Protein AF-A0A5I4KB37-F1 (afdb_monomer_lite)

Foldseek 3Di:
DPDQVVVVVCVLVVNDDDDPNDPVRCVVCVVVVSDDDDPPVDDDDDDDDDDDDDDDPDDDPVRVVVVVVVVCCVVPPDDDDPPPPD

Sequence (86 aa):
SNNLLSVLNLVLEGKGINLMTPAWLATKYLKNNELEIILPEWRVPDLPIYLVWRHRQYYSPLFQRFLSFIEDKWNNRPQIDFLNDD

InterPro domains:
  IPR005119 LysR, substrate-binding [PF03466] (2-73)

Organism: NCBI:txid1151001

Structure (mmCIF, N/CA/C/O backbone):
data_AF-A0A5I4KB37-F1
#
_entry.id   AF-A0A5I4KB37-F1
#
loop_
_atom_site.group_PDB
_atom_site.id
_atom_site.type_symbol
_atom_site.label_atom_id
_atom_site.label_alt_id
_atom_site.label_comp_id
_atom_site.label_asym_id
_atom_site.label_entity_id
_atom_site.label_seq_id
_atom_site.pdbx_PDB_ins_code
_atom_site.Cartn_x
_atom_site.Cartn_y
_atom_site.Cartn_z
_atom_site.occupancy
_atom_site.B_iso_or_equiv
_atom_site.auth_seq_id
_atom_site.auth_comp_id
_atom_site.auth_asym_id
_atom_site.auth_atom_id
_atom_site.pdbx_PDB_model_num
ATOM 1 N N . SER A 1 1 ? -19.466 3.803 -6.241 1.00 70.06 1 SER A N 1
ATOM 2 C CA . SER A 1 1 ? -18.558 4.528 -7.158 1.00 70.06 1 SER A CA 1
ATOM 3 C C . SER A 1 1 ? -17.541 3.540 -7.716 1.00 70.06 1 SER A C 1
ATOM 5 O O . SER A 1 1 ? -17.263 2.562 -7.038 1.00 70.06 1 SER A O 1
ATOM 7 N N . ASN A 1 2 ? -17.011 3.754 -8.922 1.00 80.75 2 ASN A N 1
ATOM 8 C CA . ASN A 1 2 ? -15.946 2.930 -9.519 1.00 80.75 2 ASN A CA 1
ATOM 9 C C . ASN A 1 2 ? -14.529 3.467 -9.224 1.00 80.75 2 ASN A C 1
ATOM 11 O O . ASN A 1 2 ? -13.552 2.978 -9.785 1.00 80.75 2 ASN A O 1
ATOM 15 N N . ASN A 1 3 ? -14.414 4.476 -8.358 1.00 90.12 3 ASN A N 1
ATOM 16 C CA . ASN A 1 3 ? -13.153 5.056 -7.915 1.00 90.12 3 ASN A CA 1
ATOM 17 C C . ASN A 1 3 ? -12.939 4.783 -6.418 1.00 90.12 3 ASN A C 1
ATOM 19 O O . ASN A 1 3 ? -13.803 5.105 -5.601 1.00 90.12 3 ASN A O 1
ATOM 23 N N . LEU A 1 4 ? -11.773 4.228 -6.072 1.00 90.00 4 LEU A N 1
ATOM 24 C CA . LEU A 1 4 ? -11.410 3.863 -4.699 1.00 90.00 4 LEU A CA 1
ATOM 25 C C . LEU A 1 4 ? -11.508 5.047 -3.724 1.00 90.00 4 LEU A C 1
ATOM 27 O O . LEU A 1 4 ? -12.102 4.914 -2.657 1.00 90.00 4 LEU A O 1
ATOM 31 N N . LEU A 1 5 ? -10.960 6.206 -4.095 1.00 92.44 5 LEU A N 1
ATOM 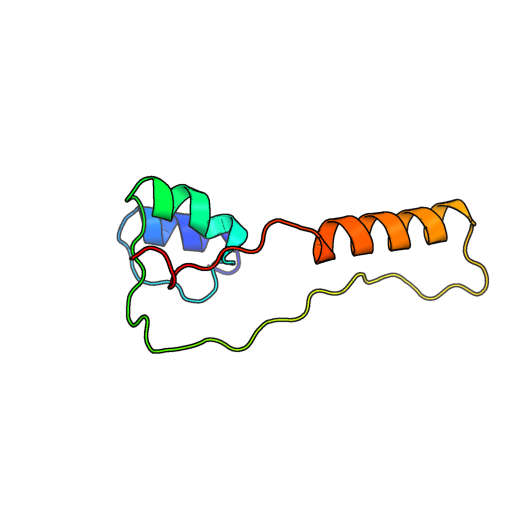32 C CA . LEU A 1 5 ? -10.933 7.384 -3.226 1.00 92.44 5 LEU A CA 1
ATOM 33 C C . LEU A 1 5 ? -12.332 7.964 -3.018 1.00 92.44 5 LEU A C 1
ATOM 35 O O . LEU A 1 5 ? -12.669 8.377 -1.915 1.00 92.44 5 LEU A O 1
ATOM 39 N N . SER A 1 6 ? -13.182 7.939 -4.048 1.00 93.50 6 SER A N 1
ATOM 40 C CA . SER A 1 6 ? -14.579 8.350 -3.896 1.00 93.50 6 SER A CA 1
ATOM 41 C C . SER A 1 6 ? -15.344 7.451 -2.924 1.00 93.50 6 SER A C 1
ATOM 43 O O . SER A 1 6 ? -16.146 7.954 -2.147 1.00 93.50 6 SER A O 1
ATOM 45 N N . VAL A 1 7 ? -15.118 6.131 -2.958 1.00 93.44 7 VAL A N 1
ATOM 46 C CA . VAL A 1 7 ? -15.751 5.209 -1.999 1.00 93.44 7 VAL A CA 1
ATOM 47 C C . VAL A 1 7 ? -15.226 5.460 -0.588 1.00 93.44 7 VAL A C 1
ATOM 49 O O . VAL A 1 7 ? -16.024 5.539 0.338 1.00 93.44 7 VAL A O 1
ATOM 52 N N . LEU A 1 8 ? -13.914 5.643 -0.425 1.00 94.12 8 LEU A N 1
ATOM 53 C CA . LEU A 1 8 ? -13.320 5.959 0.873 1.00 94.12 8 LEU A CA 1
ATOM 54 C C . LEU A 1 8 ? -13.906 7.246 1.472 1.00 94.12 8 LEU A C 1
ATOM 56 O O . LEU A 1 8 ? -14.300 7.241 2.632 1.00 94.12 8 LEU A O 1
ATOM 60 N N . ASN A 1 9 ? -14.040 8.313 0.680 1.00 94.44 9 ASN A N 1
ATOM 61 C CA . ASN A 1 9 ? -14.635 9.567 1.150 1.00 94.44 9 ASN A CA 1
ATOM 62 C C . ASN A 1 9 ? -16.088 9.389 1.611 1.00 94.44 9 ASN A C 1
ATOM 64 O O . ASN A 1 9 ?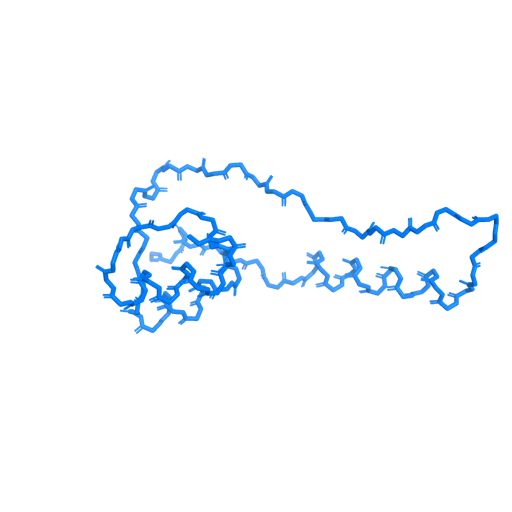 -16.466 9.935 2.639 1.00 94.44 9 ASN A O 1
ATOM 68 N N . LEU A 1 10 ? -16.887 8.579 0.908 1.00 94.94 10 LEU A N 1
ATOM 69 C CA . LEU A 1 10 ? -18.253 8.271 1.345 1.00 94.94 10 LEU A CA 1
ATOM 70 C C . LEU A 1 10 ? -18.275 7.581 2.716 1.00 94.94 10 LEU A C 1
ATOM 72 O O . LEU A 1 10 ? -19.137 7.886 3.534 1.00 94.94 10 LEU A O 1
ATOM 76 N N . VAL A 1 11 ? -17.336 6.670 2.982 1.00 95.56 11 VAL A N 1
ATOM 77 C CA . VAL A 1 11 ? -17.220 6.012 4.295 1.00 95.56 11 VAL A CA 1
ATOM 78 C C . VAL A 1 11 ? -16.808 7.012 5.371 1.00 95.56 11 VAL A C 1
ATOM 80 O O . VAL A 1 11 ? -17.421 7.030 6.433 1.00 95.56 11 VAL A O 1
ATOM 83 N N . LEU A 1 12 ? -15.834 7.882 5.083 1.00 95.56 12 LEU A N 1
ATOM 84 C CA . LEU A 1 12 ? -15.399 8.940 6.005 1.00 95.56 12 LEU A CA 1
ATOM 85 C C . LEU A 1 12 ? -16.532 9.931 6.330 1.00 95.56 12 LEU A C 1
ATOM 87 O O . LEU A 1 12 ? -16.597 10.463 7.431 1.00 95.56 12 LEU A O 1
ATOM 91 N N . GLU A 1 13 ? -17.469 10.141 5.403 1.00 96.31 13 GLU A N 1
ATOM 92 C CA . GLU A 1 13 ? -18.694 10.926 5.619 1.00 96.31 13 GLU A CA 1
ATOM 93 C C . GLU A 1 13 ? -19.837 10.132 6.290 1.00 96.31 13 GLU A C 1
ATOM 95 O O . GLU A 1 13 ? -20.979 10.606 6.369 1.00 96.31 13 GLU A O 1
ATOM 100 N N . GLY A 1 14 ? -19.570 8.902 6.737 1.00 95.19 14 GLY A N 1
ATOM 101 C CA . GLY A 1 14 ? -20.538 8.035 7.408 1.00 95.19 14 GLY A CA 1
ATOM 102 C C . GLY A 1 14 ? -21.635 7.493 6.489 1.00 95.19 14 GLY A C 1
ATOM 103 O O . GLY A 1 14 ? -22.728 7.169 6.951 1.00 95.19 14 GLY A O 1
ATOM 104 N N . LYS A 1 15 ? -21.397 7.418 5.174 1.00 95.88 15 LYS A N 1
ATOM 105 C CA . LYS A 1 15 ? -22.393 6.972 4.179 1.00 95.88 15 LYS A CA 1
ATOM 106 C C . LYS A 1 15 ? -22.392 5.462 3.932 1.00 95.88 15 LYS A C 1
ATOM 108 O O . LYS A 1 15 ? -23.096 5.002 3.034 1.00 95.88 15 LYS A O 1
ATOM 113 N N . GLY A 1 16 ? -21.628 4.687 4.701 1.00 93.12 16 GLY A N 1
ATOM 114 C CA . GLY A 1 16 ? -21.652 3.229 4.637 1.00 93.12 16 GLY A CA 1
ATOM 115 C C . GLY A 1 16 ? -20.368 2.566 5.120 1.00 93.12 16 GLY A C 1
ATOM 116 O O . GLY A 1 16 ? -19.517 3.194 5.739 1.00 93.12 16 GLY A O 1
ATOM 117 N N . ILE A 1 17 ? -20.250 1.281 4.798 1.00 93.62 17 ILE A N 1
ATOM 118 C CA . ILE A 1 17 ? -19.123 0.402 5.128 1.00 93.62 17 ILE A CA 1
ATOM 119 C C . ILE A 1 17 ? -18.415 0.033 3.819 1.00 93.62 17 ILE A C 1
ATOM 121 O O . ILE A 1 17 ? -19.077 -0.172 2.799 1.00 93.62 17 ILE A O 1
ATOM 125 N N . ASN A 1 18 ? -17.085 -0.084 3.833 1.00 90.69 18 ASN A N 1
ATOM 126 C CA . ASN A 1 18 ? -16.311 -0.538 2.677 1.00 90.69 18 ASN A CA 1
ATOM 127 C C . ASN A 1 18 ? -15.341 -1.663 3.043 1.00 90.69 18 ASN A C 1
ATOM 129 O O . ASN A 1 18 ? -14.597 -1.554 4.009 1.00 90.69 18 ASN A O 1
ATOM 133 N N . LEU A 1 19 ? -15.305 -2.695 2.200 1.00 86.88 19 LEU A N 1
ATOM 134 C CA . LEU A 1 19 ? -14.367 -3.814 2.287 1.00 86.88 19 LEU A CA 1
ATOM 135 C C . LEU A 1 19 ? -13.127 -3.617 1.396 1.00 86.88 19 LEU A C 1
ATOM 137 O O . LEU A 1 19 ? -12.081 -4.209 1.627 1.00 86.88 19 LEU A O 1
ATOM 141 N N . MET A 1 20 ? -13.239 -2.803 0.343 1.00 81.44 20 MET A N 1
ATOM 142 C CA . MET A 1 20 ? -12.240 -2.734 -0.729 1.00 81.44 20 MET A CA 1
ATOM 143 C C . MET A 1 20 ? -11.117 -1.720 -0.476 1.00 81.44 20 MET A C 1
ATOM 145 O O . MET A 1 20 ? -10.256 -1.556 -1.339 1.00 81.44 20 MET A O 1
ATOM 149 N N . THR A 1 21 ? -11.120 -1.004 0.655 1.00 87.81 21 THR A N 1
ATOM 150 C CA . THR A 1 21 ? -10.024 -0.084 0.990 1.00 87.81 21 THR A CA 1
ATOM 151 C C . THR A 1 21 ? -8.784 -0.900 1.354 1.00 87.81 21 THR A C 1
ATOM 153 O O . THR A 1 21 ? -8.827 -1.636 2.338 1.00 87.81 21 THR A O 1
ATOM 156 N N . PRO A 1 22 ? -7.661 -0.769 0.625 1.00 88.00 22 PRO A N 1
ATOM 157 C CA . PRO A 1 22 ? -6.438 -1.458 1.000 1.00 88.00 22 PRO A CA 1
ATOM 158 C C . PRO A 1 22 ? -5.962 -1.028 2.387 1.00 88.00 22 PRO A C 1
ATOM 160 O O . PRO A 1 22 ? -5.990 0.161 2.714 1.00 88.00 22 PRO A O 1
ATOM 163 N N . ALA A 1 23 ? -5.448 -1.987 3.155 1.00 84.94 23 ALA A N 1
ATOM 164 C CA . ALA A 1 23 ? -4.892 -1.793 4.493 1.00 84.94 23 ALA A CA 1
ATOM 165 C C . ALA A 1 23 ? -4.025 -0.530 4.607 1.00 84.94 23 ALA A C 1
ATOM 167 O O . ALA A 1 23 ? -4.315 0.356 5.405 1.00 84.94 23 ALA A O 1
ATOM 168 N N . TRP A 1 24 ? -3.020 -0.409 3.735 1.00 84.75 24 TRP A N 1
ATOM 169 C CA . TRP A 1 24 ? -2.055 0.696 3.717 1.00 84.75 24 TRP A CA 1
ATOM 170 C C . TRP A 1 24 ? -2.679 2.081 3.511 1.00 84.75 24 TRP A C 1
ATOM 172 O O . TRP A 1 24 ? -2.086 3.079 3.916 1.00 84.75 24 TRP A O 1
ATOM 182 N N . LEU A 1 25 ? -3.862 2.163 2.897 1.00 89.25 25 LEU A N 1
ATOM 183 C CA . LEU A 1 25 ? -4.601 3.414 2.744 1.00 89.25 25 LEU A CA 1
ATOM 184 C C . LEU A 1 25 ? -5.455 3.707 3.983 1.00 89.25 25 LEU A C 1
ATOM 186 O O . LEU A 1 25 ? -5.524 4.852 4.425 1.00 89.25 25 LEU A O 1
ATOM 190 N N . ALA A 1 26 ? -6.083 2.676 4.554 1.00 89.75 26 ALA A N 1
ATOM 191 C CA . ALA A 1 26 ? -6.954 2.793 5.721 1.00 89.75 26 ALA A CA 1
ATOM 192 C C . ALA A 1 26 ? -6.190 3.155 7.004 1.00 89.75 26 ALA A C 1
ATOM 194 O O . ALA A 1 26 ? -6.726 3.864 7.851 1.00 89.75 26 ALA A O 1
ATOM 195 N N . THR A 1 27 ? -4.931 2.726 7.142 1.00 88.19 27 THR A N 1
ATOM 196 C CA . THR A 1 27 ? -4.131 2.869 8.373 1.00 88.19 27 THR A CA 1
ATOM 197 C C . THR A 1 27 ? -4.102 4.276 8.937 1.00 88.19 27 THR A C 1
ATOM 199 O O . THR A 1 27 ? -4.209 4.444 10.147 1.00 88.19 27 THR A O 1
ATOM 202 N N . LYS A 1 28 ? -3.941 5.291 8.084 1.00 90.25 28 LYS A N 1
ATOM 203 C CA . LYS A 1 28 ? -3.893 6.681 8.545 1.00 90.25 28 LYS A CA 1
ATOM 204 C C . LYS A 1 28 ? -5.192 7.061 9.261 1.00 90.25 28 LYS A C 1
ATOM 206 O O . LYS A 1 28 ? -5.143 7.646 10.333 1.00 90.25 28 LYS A O 1
ATOM 211 N N . TYR A 1 29 ? -6.325 6.700 8.672 1.00 93.06 29 TYR A N 1
ATOM 212 C CA . TYR A 1 29 ? -7.649 7.037 9.182 1.00 93.06 29 TYR A CA 1
ATOM 213 C C . TYR A 1 29 ? -8.019 6.200 10.410 1.00 93.06 29 TYR A C 1
ATOM 215 O O . TYR A 1 29 ? -8.598 6.727 11.351 1.00 93.06 29 TYR A O 1
ATOM 223 N N . LEU A 1 30 ? -7.609 4.928 10.443 1.00 91.19 30 LEU A N 1
ATOM 224 C CA . LEU A 1 30 ? -7.749 4.066 11.621 1.00 91.19 30 LEU A CA 1
ATOM 225 C C . LEU A 1 30 ? -6.966 4.630 12.819 1.00 91.19 30 LEU A C 1
ATOM 227 O O . LEU A 1 30 ? -7.525 4.795 13.894 1.00 91.19 30 LEU A O 1
ATOM 231 N N . LYS A 1 31 ? -5.700 5.027 12.621 1.00 90.69 31 LYS A N 1
ATOM 232 C CA . LYS A 1 31 ? -4.869 5.639 13.679 1.00 90.69 31 LYS A CA 1
ATOM 233 C C . LYS A 1 31 ? -5.423 6.964 14.208 1.00 90.69 31 LYS A C 1
ATOM 235 O O . LYS A 1 31 ? -5.145 7.331 15.344 1.00 90.69 31 LYS A O 1
ATOM 240 N N . ASN A 1 32 ? -6.184 7.677 13.384 1.00 94.12 32 ASN A N 1
ATOM 241 C CA . ASN A 1 32 ? -6.807 8.947 13.739 1.00 94.12 32 ASN A CA 1
ATOM 242 C C . ASN A 1 32 ? -8.229 8.792 14.311 1.00 94.12 32 ASN A C 1
ATOM 244 O O . ASN A 1 32 ? -8.869 9.806 14.582 1.00 94.12 32 ASN A O 1
ATOM 248 N N . ASN A 1 33 ? -8.734 7.563 14.479 1.00 93.25 33 ASN A N 1
ATOM 249 C CA . ASN A 1 33 ? 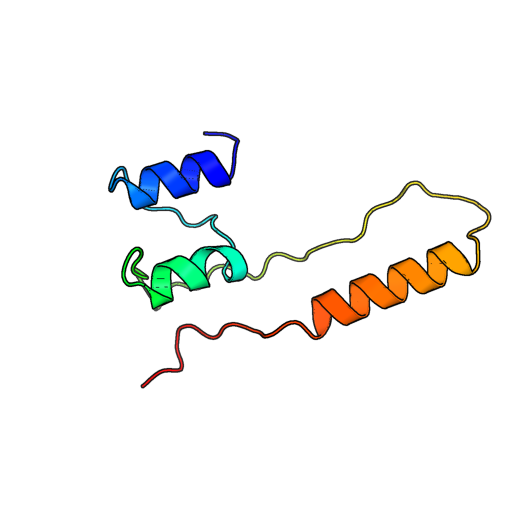-10.127 7.269 14.845 1.00 93.25 33 ASN A CA 1
ATOM 250 C C . ASN A 1 33 ? -11.172 7.850 13.864 1.00 93.25 33 ASN A C 1
ATOM 252 O O . ASN A 1 33 ? -12.302 8.142 14.244 1.00 93.25 33 ASN A O 1
ATOM 256 N N . GLU A 1 34 ? -10.798 8.035 12.595 1.00 95.56 34 GLU A N 1
ATOM 257 C CA . GLU A 1 34 ? -11.701 8.448 11.508 1.00 95.56 34 GLU A CA 1
ATOM 258 C C . GLU A 1 34 ? -12.383 7.240 10.842 1.00 95.56 34 GLU A C 1
ATOM 260 O O . GLU A 1 34 ? -13.407 7.382 10.178 1.00 95.56 34 GLU A O 1
ATOM 265 N N . LEU A 1 35 ? -11.803 6.047 11.006 1.00 94.38 35 LEU A N 1
ATOM 266 C CA . LEU A 1 35 ? -12.374 4.764 10.608 1.00 94.38 35 LEU A CA 1
ATOM 267 C C . LEU A 1 35 ? -12.288 3.778 11.771 1.00 94.38 35 LEU A C 1
ATOM 269 O O . LEU A 1 35 ? -11.412 3.892 12.626 1.00 94.38 35 LEU A O 1
ATOM 273 N N . GLU A 1 36 ? -13.145 2.765 11.730 1.00 92.81 36 GLU A N 1
ATOM 274 C CA . GLU A 1 36 ? -13.150 1.640 12.661 1.00 92.81 36 GLU A CA 1
ATOM 275 C C . GLU A 1 36 ? -13.250 0.326 11.876 1.00 92.81 36 GLU A C 1
ATOM 277 O O . GLU A 1 36 ? -13.906 0.256 10.830 1.00 92.81 36 GLU A O 1
ATOM 282 N N . ILE A 1 37 ? -12.578 -0.718 12.366 1.00 90.94 37 ILE A N 1
ATOM 283 C CA . ILE A 1 37 ? -12.698 -2.067 11.811 1.00 90.94 37 ILE A CA 1
ATOM 284 C C . ILE A 1 37 ? -13.935 -2.717 12.411 1.00 90.94 37 ILE A C 1
ATOM 286 O O . ILE A 1 37 ? -14.054 -2.853 13.624 1.00 90.94 37 ILE A O 1
ATOM 290 N N . ILE A 1 38 ? -14.827 -3.185 11.546 1.00 91.56 38 ILE A N 1
ATOM 291 C CA . ILE A 1 38 ? -15.973 -3.995 11.948 1.00 91.56 38 ILE A CA 1
ATOM 292 C C . ILE A 1 38 ? -15.744 -5.451 11.549 1.00 91.56 38 ILE A C 1
ATOM 294 O O . ILE A 1 38 ? -15.084 -5.720 10.546 1.00 91.56 38 ILE A O 1
ATOM 298 N N . LEU A 1 39 ? -16.339 -6.383 12.299 1.00 90.81 39 LEU A N 1
ATOM 299 C CA . LEU A 1 39 ? -16.225 -7.830 12.062 1.00 90.81 39 LEU A CA 1
ATOM 300 C C . LEU A 1 39 ? -14.756 -8.313 11.984 1.00 90.81 39 LEU A C 1
ATOM 302 O O . LEU A 1 39 ? -14.378 -8.924 10.985 1.00 90.81 39 LEU A O 1
ATOM 306 N N . PRO A 1 40 ? -13.924 -8.078 13.019 1.00 87.12 40 PRO A N 1
ATOM 307 C CA . PRO A 1 40 ? -12.483 -8.375 12.979 1.00 87.12 40 PRO A CA 1
ATOM 308 C C . PRO A 1 40 ? -12.161 -9.864 12.767 1.00 87.12 40 PRO A C 1
ATOM 310 O O . PRO A 1 40 ? -11.115 -10.207 12.220 1.00 87.12 40 PRO A O 1
ATOM 313 N N . GLU A 1 41 ? -13.086 -10.751 13.135 1.00 89.06 41 GLU A N 1
ATOM 314 C CA . GLU A 1 41 ? -12.970 -12.197 12.911 1.00 89.06 41 GLU A CA 1
ATOM 315 C C . GLU A 1 41 ? -13.079 -12.591 11.429 1.00 89.06 41 GLU A C 1
ATOM 317 O O . GLU A 1 41 ? -12.691 -13.694 11.035 1.00 89.06 41 GLU A O 1
ATOM 322 N N . TRP A 1 42 ? -13.623 -11.713 10.582 1.00 87.94 42 TRP A N 1
ATOM 323 C CA . TRP A 1 42 ? -13.816 -11.996 9.168 1.00 87.94 42 TRP A CA 1
ATOM 324 C C . TRP A 1 42 ? -12.597 -11.560 8.353 1.00 87.94 42 TRP A C 1
ATOM 326 O O . TRP A 1 42 ? -12.297 -10.374 8.227 1.00 87.94 42 TRP A O 1
ATOM 336 N N . ARG A 1 43 ? -11.891 -12.532 7.763 1.00 81.50 43 ARG A N 1
ATOM 337 C CA . ARG A 1 43 ? -10.676 -12.279 6.976 1.00 81.50 43 ARG A CA 1
ATOM 338 C C . ARG A 1 43 ? -10.967 -12.281 5.481 1.00 81.50 43 ARG A C 1
ATOM 340 O O . ARG A 1 43 ? -11.502 -13.249 4.942 1.00 81.50 43 ARG A O 1
ATOM 347 N N . VAL A 1 44 ? -10.548 -11.214 4.807 1.00 81.62 44 VAL A N 1
ATOM 348 C CA . VAL A 1 44 ? -10.529 -11.144 3.342 1.00 81.62 44 VAL A CA 1
ATOM 349 C C . VAL A 1 44 ? -9.251 -11.820 2.840 1.00 81.62 44 VAL A C 1
ATOM 351 O O . VAL A 1 44 ? -8.190 -11.572 3.412 1.00 81.62 44 VAL A O 1
ATOM 354 N N . PRO A 1 45 ? -9.313 -12.662 1.794 1.00 84.19 45 PRO A N 1
ATOM 355 C CA . PRO A 1 45 ? -8.111 -13.228 1.193 1.00 84.19 45 PRO A CA 1
ATOM 356 C C . PRO A 1 45 ? -7.162 -12.137 0.689 1.00 84.19 45 PRO A C 1
ATOM 358 O O . PRO A 1 45 ? -7.607 -11.145 0.106 1.00 84.19 45 PRO A O 1
ATOM 361 N N . ASP A 1 46 ? -5.858 -12.354 0.856 1.00 82.19 46 ASP A N 1
ATOM 362 C CA . ASP A 1 46 ? -4.848 -11.438 0.336 1.00 82.19 46 ASP A CA 1
ATOM 363 C C . ASP A 1 46 ? -4.953 -11.312 -1.186 1.00 82.19 46 ASP A C 1
ATOM 365 O O . ASP A 1 46 ? -4.984 -12.302 -1.924 1.00 82.19 46 ASP A O 1
ATOM 369 N N . LEU A 1 47 ? -4.986 -10.067 -1.664 1.00 84.50 47 LEU A N 1
ATOM 370 C CA . LEU A 1 47 ? -4.997 -9.768 -3.089 1.00 84.50 47 LEU A CA 1
ATOM 371 C C . LEU A 1 47 ? -3.560 -9.589 -3.589 1.00 84.50 47 LEU A C 1
ATOM 373 O O . LEU A 1 47 ? -2.866 -8.671 -3.138 1.00 84.50 47 LEU A O 1
ATOM 377 N N . PRO A 1 48 ? -3.098 -10.423 -4.537 1.00 88.19 48 PRO A N 1
ATOM 378 C CA . PRO A 1 48 ? -1.769 -10.270 -5.098 1.00 88.19 48 PRO A CA 1
ATOM 379 C C . PRO A 1 48 ? -1.682 -8.985 -5.922 1.00 88.19 48 PRO A C 1
ATOM 381 O O . PRO A 1 48 ? -2.621 -8.590 -6.617 1.00 88.19 48 PRO A O 1
ATOM 384 N N . ILE A 1 49 ? -0.518 -8.345 -5.862 1.00 90.00 49 ILE A N 1
ATOM 385 C CA . ILE A 1 49 ? -0.208 -7.152 -6.645 1.00 90.00 49 ILE A CA 1
ATOM 386 C C . ILE A 1 49 ? 0.888 -7.498 -7.634 1.00 90.00 49 ILE A C 1
ATOM 388 O O . ILE A 1 49 ? 1.896 -8.107 -7.287 1.00 90.00 49 ILE A O 1
ATOM 392 N N . TYR A 1 50 ? 0.656 -7.112 -8.884 1.00 94.44 50 TYR A N 1
ATOM 393 C CA . TYR A 1 50 ? 1.498 -7.485 -10.005 1.00 94.44 50 TYR A CA 1
ATOM 394 C C . TYR A 1 50 ? 2.125 -6.249 -10.631 1.00 94.44 50 TYR A C 1
ATOM 396 O O . TYR A 1 50 ? 1.452 -5.252 -10.897 1.00 94.44 50 TYR A O 1
ATOM 404 N N . LEU A 1 51 ? 3.409 -6.356 -10.951 1.00 95.81 51 LEU A N 1
ATOM 405 C CA . LEU A 1 51 ? 4.022 -5.504 -11.957 1.00 95.81 51 LEU A CA 1
ATOM 406 C C . LEU A 1 51 ? 3.658 -6.077 -13.325 1.00 95.81 51 LEU A C 1
ATOM 408 O O . LEU A 1 51 ? 3.900 -7.250 -13.597 1.00 95.81 51 LEU A O 1
ATOM 412 N N . VAL A 1 52 ? 3.048 -5.258 -14.179 1.00 95.75 52 VAL A N 1
ATOM 413 C CA . VAL A 1 52 ? 2.582 -5.679 -15.506 1.00 95.75 52 VAL A CA 1
ATOM 414 C C . VAL A 1 52 ? 3.224 -4.796 -16.564 1.00 95.75 52 VAL A C 1
ATOM 416 O O . VAL A 1 52 ? 3.251 -3.572 -16.446 1.00 95.75 52 VAL A O 1
ATOM 419 N N . TRP A 1 53 ? 3.747 -5.416 -17.618 1.00 95.25 53 TRP A N 1
ATOM 420 C CA . TRP A 1 53 ? 4.359 -4.724 -18.746 1.00 95.25 53 TRP A CA 1
ATOM 421 C C . TRP A 1 53 ? 4.147 -5.504 -20.042 1.00 95.25 53 TRP A C 1
ATOM 423 O O . TRP A 1 53 ? 3.821 -6.690 -20.048 1.00 95.25 53 TRP A O 1
ATOM 433 N N . ARG A 1 54 ? 4.341 -4.828 -21.177 1.00 95.19 54 ARG A N 1
ATOM 434 C CA . ARG A 1 54 ? 4.270 -5.470 -22.491 1.00 95.19 54 ARG A CA 1
ATOM 435 C C . ARG A 1 54 ? 5.481 -6.375 -22.699 1.00 95.19 54 ARG A C 1
ATOM 437 O O . ARG A 1 54 ? 6.610 -5.930 -22.499 1.00 95.19 54 ARG A O 1
ATOM 444 N N . HIS A 1 55 ? 5.245 -7.585 -23.199 1.00 94.38 55 HIS A N 1
ATOM 445 C CA . HIS A 1 55 ? 6.316 -8.492 -23.599 1.00 94.38 55 HIS A CA 1
ATOM 446 C C . HIS A 1 55 ? 7.254 -7.843 -24.632 1.00 94.38 55 HIS A C 1
ATOM 448 O O . HIS A 1 55 ? 6.805 -7.229 -25.605 1.00 94.38 55 HIS A O 1
ATOM 454 N N . ARG A 1 56 ? 8.564 -7.990 -24.417 1.00 94.56 56 ARG A N 1
ATOM 455 C CA . ARG A 1 56 ? 9.631 -7.559 -25.325 1.00 94.56 56 ARG A CA 1
ATOM 456 C C . ARG A 1 56 ? 10.686 -8.655 -25.418 1.00 94.56 56 ARG A C 1
ATOM 458 O O . ARG A 1 56 ? 10.955 -9.333 -24.432 1.00 94.56 56 ARG A O 1
ATOM 465 N N . GLN A 1 57 ? 11.315 -8.767 -26.586 1.00 95.00 57 GLN A N 1
ATOM 466 C CA . GLN A 1 57 ? 12.407 -9.716 -26.821 1.00 95.00 57 GLN A CA 1
ATOM 467 C C . GLN A 1 57 ? 13.655 -9.385 -25.988 1.00 95.00 57 GLN A C 1
ATOM 469 O O . GLN A 1 57 ? 14.343 -10.286 -25.522 1.00 95.00 57 GLN A O 1
ATOM 474 N N . TYR A 1 58 ? 13.927 -8.095 -25.776 1.00 95.50 58 TYR A N 1
ATOM 475 C CA . TYR A 1 58 ? 15.062 -7.616 -24.993 1.00 95.50 58 TYR A CA 1
ATOM 476 C C . TYR A 1 58 ? 14.598 -6.599 -23.954 1.00 95.50 58 TYR A C 1
ATOM 478 O O . TYR A 1 58 ? 13.811 -5.696 -24.255 1.00 95.50 58 TYR A O 1
ATOM 486 N N . TYR A 1 59 ? 15.130 -6.725 -22.742 1.00 95.62 59 TYR A N 1
ATOM 487 C CA . TYR A 1 59 ? 14.917 -5.786 -21.648 1.00 95.62 59 TYR A CA 1
ATOM 488 C C . TYR A 1 59 ? 16.240 -5.127 -21.281 1.00 95.62 59 TYR A C 1
ATOM 490 O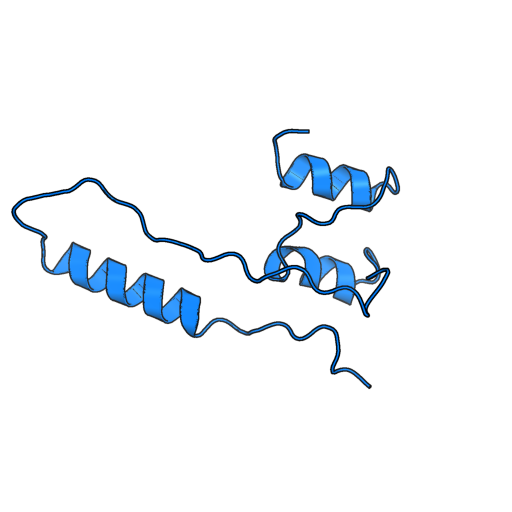 O . TYR A 1 59 ? 17.260 -5.803 -21.151 1.00 95.62 59 TYR A O 1
ATOM 498 N N . SER A 1 60 ? 16.230 -3.805 -21.115 1.00 96.94 60 SER A N 1
ATOM 499 C CA . SER A 1 60 ? 17.437 -3.078 -20.731 1.00 96.94 60 SER A CA 1
ATOM 500 C C . SER A 1 60 ? 17.842 -3.410 -19.287 1.00 96.94 60 SER A C 1
ATOM 502 O O . SER A 1 60 ? 16.972 -3.692 -18.455 1.00 96.94 60 SER A O 1
ATOM 504 N N . PRO A 1 61 ? 19.138 -3.304 -18.937 1.00 97.62 61 PRO A N 1
ATOM 505 C CA . PRO A 1 61 ? 19.584 -3.450 -17.552 1.00 97.62 61 PRO A CA 1
ATOM 506 C C . PRO A 1 61 ? 18.870 -2.489 -16.593 1.00 97.62 61 PRO A C 1
ATOM 508 O O . PRO A 1 61 ? 18.559 -2.855 -15.464 1.00 97.62 61 PRO A O 1
ATOM 511 N N . LEU A 1 62 ? 18.557 -1.271 -17.050 1.00 97.88 62 LEU A N 1
ATOM 512 C CA . LEU A 1 62 ? 17.803 -0.295 -16.262 1.00 97.88 62 LEU A CA 1
ATOM 513 C C . LEU A 1 62 ? 16.388 -0.791 -15.936 1.00 97.88 62 LEU A C 1
ATOM 515 O O . LEU A 1 62 ? 15.958 -0.657 -14.796 1.00 97.88 62 LEU A O 1
ATOM 519 N N . PHE A 1 63 ? 15.682 -1.381 -16.906 1.00 97.00 63 PHE A N 1
ATOM 520 C CA . PHE A 1 63 ? 14.341 -1.922 -16.681 1.00 97.00 63 PHE A CA 1
ATOM 521 C C . PHE A 1 63 ? 14.359 -3.065 -15.664 1.00 97.00 63 PHE A C 1
ATOM 523 O O . PHE A 1 63 ? 13.559 -3.065 -14.735 1.00 97.00 63 PHE A O 1
ATOM 530 N N . GLN A 1 64 ? 15.315 -3.988 -15.791 1.00 95.94 64 GLN A N 1
ATOM 531 C CA . GLN A 1 64 ? 15.478 -5.088 -14.837 1.00 95.94 64 GLN A CA 1
ATOM 532 C C . GLN A 1 64 ? 15.752 -4.566 -13.421 1.00 95.94 64 GLN A C 1
ATOM 534 O O . GLN A 1 64 ? 15.077 -4.955 -12.474 1.00 95.94 64 GLN A O 1
ATOM 539 N N . ARG A 1 65 ? 16.677 -3.606 -13.281 1.00 97.94 65 ARG A N 1
ATOM 540 C CA . ARG A 1 65 ? 16.964 -2.970 -11.986 1.00 97.94 65 ARG A CA 1
ATOM 541 C C . ARG A 1 65 ? 15.754 -2.239 -11.411 1.00 97.94 65 ARG A C 1
ATOM 543 O O . ARG A 1 65 ? 15.572 -2.251 -10.199 1.00 97.94 65 ARG A O 1
ATOM 550 N N . PHE A 1 66 ? 14.945 -1.606 -12.258 1.00 97.88 66 PHE A N 1
ATOM 551 C CA . PHE A 1 66 ? 13.714 -0.951 -11.831 1.00 97.88 66 PHE A CA 1
ATOM 552 C C . PHE A 1 66 ? 12.686 -1.962 -11.306 1.00 97.88 66 PHE A C 1
ATOM 554 O O . PHE A 1 66 ? 12.137 -1.737 -10.233 1.00 97.88 66 PHE A O 1
ATOM 561 N N . LEU A 1 67 ? 12.472 -3.087 -11.999 1.00 96.94 67 LEU A N 1
ATOM 562 C CA . LEU A 1 67 ? 11.579 -4.149 -11.522 1.00 96.94 67 LEU A CA 1
ATOM 563 C C . LEU A 1 67 ? 12.021 -4.678 -10.155 1.00 96.94 67 LEU A C 1
ATOM 565 O O . LEU A 1 67 ? 11.217 -4.671 -9.227 1.00 96.94 67 LEU A O 1
ATOM 569 N N . SER A 1 68 ? 13.300 -5.040 -10.007 1.00 97.12 68 SER A N 1
ATOM 570 C CA . SER A 1 68 ? 13.833 -5.528 -8.729 1.00 97.12 68 SER A CA 1
ATOM 571 C C . SER A 1 68 ? 13.703 -4.492 -7.615 1.00 97.12 68 SER A C 1
ATOM 573 O O . SER A 1 68 ? 13.400 -4.841 -6.481 1.00 97.12 68 SER A O 1
ATOM 575 N N . PHE A 1 69 ? 13.906 -3.208 -7.926 1.00 97.88 69 PHE A N 1
ATOM 576 C CA . PHE A 1 69 ? 13.739 -2.135 -6.950 1.00 97.88 69 PHE A CA 1
ATOM 577 C C . PHE A 1 69 ? 12.286 -2.003 -6.480 1.00 97.88 69 PHE A C 1
ATOM 579 O O . PHE A 1 69 ? 12.044 -1.884 -5.283 1.00 97.88 69 PHE A O 1
ATOM 586 N N . ILE A 1 70 ? 11.316 -2.009 -7.397 1.00 97.38 70 ILE A N 1
ATOM 587 C CA . ILE A 1 70 ? 9.902 -1.879 -7.023 1.00 97.38 70 ILE A CA 1
ATOM 588 C C . ILE A 1 70 ? 9.422 -3.119 -6.269 1.00 97.38 70 ILE A C 1
ATOM 590 O O . ILE A 1 70 ? 8.711 -2.974 -5.279 1.00 97.38 70 ILE A O 1
ATOM 594 N N . GLU A 1 71 ? 9.830 -4.313 -6.697 1.00 96.38 71 GLU A N 1
ATOM 595 C CA . GLU A 1 71 ? 9.530 -5.565 -6.002 1.00 96.38 71 GLU A CA 1
ATOM 596 C C . GLU A 1 71 ? 10.079 -5.558 -4.570 1.00 96.38 71 GLU A C 1
ATOM 598 O O . GLU A 1 71 ? 9.330 -5.823 -3.631 1.00 96.38 71 GLU A O 1
ATOM 603 N N . ASP A 1 72 ? 11.343 -5.165 -4.386 1.00 96.75 72 ASP A N 1
ATOM 604 C CA . ASP A 1 72 ? 11.962 -5.010 -3.066 1.00 96.75 72 ASP A CA 1
ATOM 605 C C . ASP A 1 72 ? 11.176 -4.030 -2.189 1.00 96.75 72 ASP A C 1
ATOM 607 O O . ASP A 1 72 ? 10.776 -4.363 -1.073 1.00 96.75 72 ASP A O 1
ATOM 611 N N . LYS A 1 73 ? 10.882 -2.833 -2.709 1.00 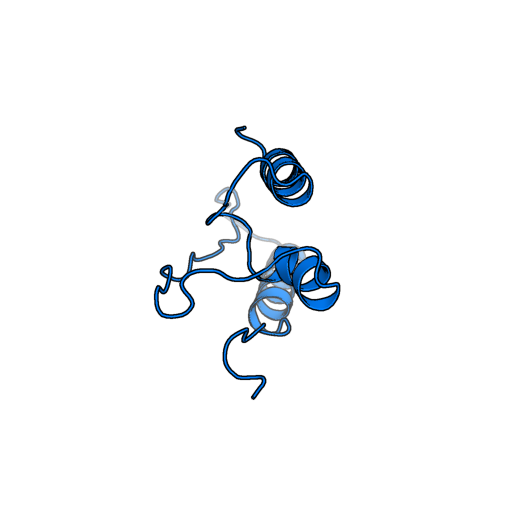94.94 73 LYS A N 1
ATOM 612 C CA . LYS A 1 73 ? 10.124 -1.818 -1.968 1.00 94.94 73 LYS A CA 1
ATOM 613 C C . LYS A 1 73 ? 8.715 -2.268 -1.624 1.00 94.94 73 LYS A C 1
ATOM 615 O O . LYS A 1 73 ? 8.223 -1.924 -0.553 1.00 94.94 73 LYS A O 1
ATOM 620 N N . TRP A 1 74 ? 8.069 -3.011 -2.515 1.00 91.81 74 TRP A N 1
ATOM 621 C CA . TRP A 1 74 ? 6.735 -3.530 -2.275 1.00 91.81 74 TRP A CA 1
ATOM 622 C C . TRP A 1 74 ? 6.747 -4.613 -1.197 1.00 91.81 74 TRP A C 1
ATOM 624 O O . TRP A 1 74 ? 5.953 -4.544 -0.261 1.00 91.81 74 TRP A O 1
ATOM 634 N N . ASN A 1 75 ? 7.647 -5.590 -1.299 1.00 91.56 75 ASN A N 1
ATOM 635 C CA . ASN A 1 75 ? 7.693 -6.741 -0.398 1.00 91.56 75 ASN A CA 1
ATOM 636 C C . ASN A 1 75 ? 8.208 -6.374 0.999 1.00 91.56 75 ASN A C 1
ATOM 638 O O . ASN A 1 75 ? 7.689 -6.885 1.988 1.00 91.56 75 ASN A O 1
ATOM 642 N N . ASN A 1 76 ? 9.152 -5.434 1.083 1.00 91.81 76 ASN A N 1
ATOM 643 C CA . ASN A 1 76 ? 9.745 -4.963 2.338 1.00 91.81 76 ASN A CA 1
ATOM 644 C C . ASN A 1 76 ? 9.060 -3.710 2.906 1.00 91.81 76 ASN A C 1
ATOM 646 O O . ASN A 1 76 ? 9.612 -3.029 3.775 1.00 91.81 76 ASN A O 1
ATOM 650 N N . ARG A 1 77 ? 7.861 -3.367 2.418 1.00 87.12 77 ARG A N 1
ATOM 651 C CA . ARG A 1 77 ? 7.058 -2.299 3.022 1.00 87.12 77 ARG A CA 1
ATOM 652 C C . ARG A 1 77 ? 6.642 -2.698 4.447 1.00 87.12 77 ARG A C 1
ATOM 654 O O . ARG A 1 77 ? 6.454 -3.889 4.702 1.00 87.12 77 ARG A O 1
ATOM 661 N N . PRO A 1 78 ? 6.414 -1.731 5.352 1.00 81.94 78 PRO A N 1
ATOM 662 C CA . PRO A 1 78 ? 5.798 -2.022 6.641 1.00 81.94 78 PRO A CA 1
ATOM 663 C C . PRO A 1 78 ? 4.472 -2.762 6.433 1.00 81.94 78 PRO A C 1
ATOM 665 O O . PRO A 1 78 ? 3.567 -2.238 5.776 1.00 81.94 78 PRO A O 1
ATOM 668 N N . GLN A 1 79 ? 4.381 -3.986 6.952 1.00 75.88 79 GLN A N 1
ATOM 669 C CA . GLN A 1 79 ? 3.110 -4.697 7.033 1.00 75.88 79 GLN A CA 1
ATOM 670 C C . GLN A 1 79 ? 2.319 -4.124 8.202 1.00 75.88 79 GLN A C 1
ATOM 672 O O . GLN A 1 79 ? 2.893 -3.677 9.196 1.00 75.88 79 GLN A O 1
ATOM 677 N N . ILE A 1 80 ? 1.007 -4.055 8.032 1.00 70.56 80 ILE A N 1
ATOM 678 C CA . ILE A 1 80 ? 0.126 -3.397 8.985 1.00 70.56 80 ILE A CA 1
ATOM 679 C C . ILE A 1 80 ? -0.790 -4.473 9.529 1.00 70.56 80 ILE A C 1
ATOM 681 O O . ILE A 1 80 ? -1.757 -4.854 8.871 1.00 70.56 80 ILE A O 1
ATOM 685 N N . ASP A 1 81 ? -0.436 -4.969 10.709 1.00 66.38 81 ASP A N 1
ATOM 686 C CA . ASP A 1 81 ? -1.242 -5.924 11.453 1.00 66.38 81 ASP A CA 1
ATOM 687 C C . ASP A 1 81 ? -2.220 -5.139 12.321 1.00 66.38 81 ASP A C 1
ATOM 689 O O . ASP A 1 81 ? -1.830 -4.482 13.279 1.00 66.38 81 ASP A O 1
ATOM 693 N N . PHE A 1 82 ? -3.503 -5.181 11.973 1.00 62.41 82 PHE A N 1
ATOM 694 C CA . PHE A 1 82 ? -4.548 -4.461 12.709 1.00 62.41 82 PHE A CA 1
ATOM 695 C C . PHE A 1 82 ? -5.114 -5.237 13.906 1.00 62.41 82 PHE A C 1
ATOM 697 O O . PHE A 1 82 ? -6.082 -4.792 14.511 1.00 62.41 82 PHE A O 1
ATOM 704 N N . LEU A 1 83 ? -4.573 -6.423 14.193 1.00 55.09 83 LEU A N 1
ATOM 705 C CA . LEU A 1 83 ? -5.152 -7.393 15.129 1.00 55.09 83 LEU A CA 1
ATOM 706 C C . LEU A 1 83 ? -4.220 -7.743 16.301 1.00 55.09 83 LEU A C 1
ATOM 708 O O . LEU A 1 83 ? -4.559 -8.627 17.075 1.00 55.09 83 LEU A O 1
ATOM 712 N N . ASN A 1 84 ? -3.050 -7.099 16.408 1.00 47.53 84 ASN A N 1
ATOM 713 C CA . ASN A 1 84 ? -2.023 -7.431 17.408 1.00 47.53 84 ASN A CA 1
ATOM 714 C C . ASN A 1 84 ? -1.709 -6.281 18.386 1.00 47.53 84 ASN A C 1
ATOM 716 O O . ASN A 1 84 ? -0.777 -6.413 19.176 1.00 47.53 84 ASN A O 1
ATOM 720 N N . ASP A 1 85 ? -2.448 -5.171 18.331 1.00 43.72 85 ASP A N 1
ATOM 721 C CA . ASP A 1 85 ? -2.329 -4.080 19.307 1.00 43.72 85 ASP A CA 1
ATOM 722 C C . ASP A 1 85 ? -3.311 -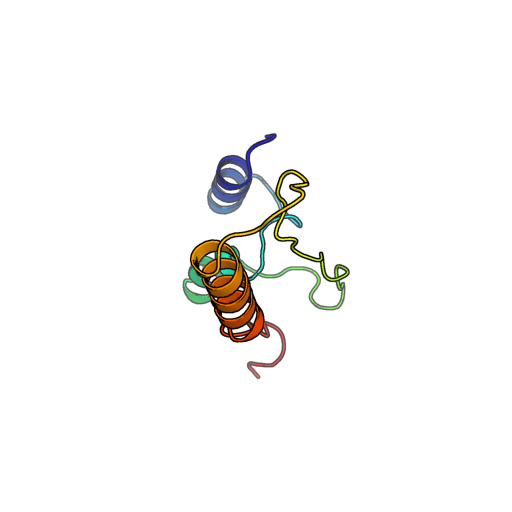4.333 20.472 1.00 43.72 85 ASP A C 1
ATOM 724 O O . ASP A 1 85 ? -4.358 -3.692 20.550 1.00 43.72 85 ASP A O 1
ATOM 728 N N . ASP A 1 86 ? -2.965 -5.296 21.337 1.00 37.75 86 ASP A N 1
ATOM 729 C CA . ASP A 1 86 ? -3.508 -5.473 22.699 1.00 37.75 86 ASP A CA 1
ATOM 730 C C . ASP A 1 86 ? -2.469 -5.021 23.745 1.00 37.75 86 ASP A C 1
ATOM 732 O O . ASP A 1 86 ? -1.292 -5.452 23.649 1.00 37.75 86 ASP A O 1
#

Secondary structure (DSSP, 8-state):
--SHHHHHHHHHTTS---S-S-HHHHHHHHHTTSS----TT-PPPPPP--------S---HHHHHHHHHHHHHHHTSPP--TT---

Radius of gyration: 17.3 Å; chains: 1; bounding box: 42×24×50 Å

pLDDT: mean 88.48, std 11.78, range [37.75, 97.94]